Protein AF-0000000078757275 (afdb_homodimer)

I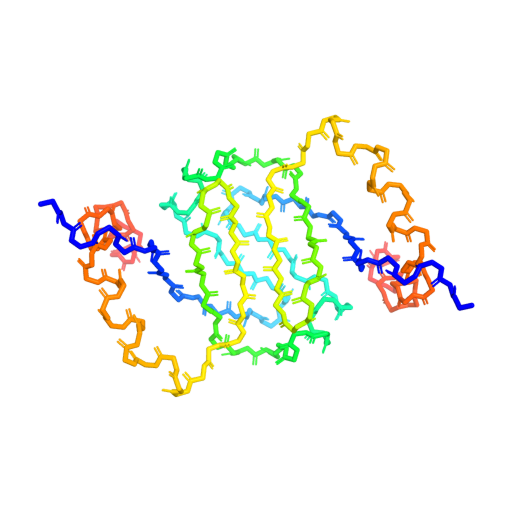nterPro domains:
  IPR007159 SpoVT-AbrB domain [PF04014] (14-54)
  IPR007159 SpoVT-AbrB domain [SM00966] (11-54)
  IPR037914 SpoVT-AbrB domain superfamily [SSF89447] (9-53)

Secondary structure (DSSP, 8-state):
-------EEEEE--TTSEEE--HHHHHHHT--TT-EEEEEEETTEEEEEE--GGGHHHHHHHHHHHHHHHHHHHHHHHT-/-------EEEEE--TTSEEE--HHHHHHHT--TT-EEEEEEETTEEEEEE--GGGHHHHHHHHHHHHHHHHHHHHHHHT-

Nearest PDB structures (foldseek):
  1yfb-assembly1_A  TM=8.140E-01  e=8.785E-03  Bacillus subtilis
  2ro4-assembly1_B  TM=7.642E-01  e=1.069E-02  Bacillus subtilis
  1z0r-assembly1_B  TM=8.756E-01  e=2.499E-02  Bacillus subtilis
  2mrn-assembly1_B  TM=7.573E-01  e=1.198E-01  Escherichia coli K-12
  1ub4-assembly1_C-2  TM=6.586E-01  e=1.123E-01  Escherichia coli

Solvent-accessible surface area (backbone atoms only — not comparable to full-atom values): 8794 Å² total; per-residue (Å²): 123,74,74,84,52,53,43,39,50,79,42,46,30,35,90,81,37,30,32,63,55,52,66,64,57,26,59,56,33,67,55,50,69,67,35,47,30,34,40,33,43,56,82,48,30,36,38,36,34,59,58,48,80,85,42,46,68,60,47,57,59,18,30,64,63,32,47,78,68,55,55,66,67,58,57,60,59,75,72,99,123,74,77,81,50,54,43,41,52,78,42,46,31,34,90,82,36,30,33,64,57,52,67,66,57,26,60,56,32,66,54,51,69,67,35,47,30,34,40,32,45,55,83,50,30,37,38,36,33,60,59,50,79,86,42,47,69,60,48,58,58,17,30,64,63,32,48,78,65,54,54,67,68,59,59,60,58,75,74,99

pLDDT: mean 81.1, std 21.13, range [32.47, 97.62]

Radius of gyration: 16.13 Å; Cα contacts (8 Å, |Δi|>4): 268; chains: 2; bounding box: 34×52×42 Å

Structure (mmCIF, N/CA/C/O backbone):
data_AF-0000000078757275-model_v1
#
loop_
_entity.id
_entity.type
_entity.pdbx_description
1 polymer 'SpoVT/AbrB domain-containing protein'
#
loop_
_atom_site.group_PDB
_atom_site.id
_atom_site.type_symbol
_atom_site.label_atom_id
_atom_site.label_alt_id
_atom_site.label_comp_id
_atom_site.label_asym_id
_atom_site.label_entity_id
_atom_site.label_seq_id
_atom_site.pdbx_PDB_ins_code
_atom_site.Cartn_x
_atom_site.Cartn_y
_atom_site.Cartn_z
_atom_site.occupancy
_atom_site.B_iso_or_equiv
_atom_site.auth_seq_id
_atom_site.auth_comp_id
_atom_site.auth_asym_id
_atom_site.auth_atom_id
_atom_site.pdbx_PDB_model_num
ATOM 1 N N . MET A 1 1 ? -9.336 16.281 21.469 1 38.66 1 MET A N 1
ATOM 2 C CA . MET A 1 1 ? -8.359 15.438 20.797 1 38.66 1 MET A CA 1
ATOM 3 C C . MET A 1 1 ? -8.766 15.203 19.344 1 38.66 1 MET A C 1
ATOM 5 O O . MET A 1 1 ? -9.945 14.992 19.047 1 38.66 1 MET A O 1
ATOM 9 N N . PRO A 1 2 ? -8.055 15.695 18.359 1 45.19 2 PRO A N 1
ATOM 10 C CA . PRO A 1 2 ? -8.594 15.602 17 1 45.19 2 PRO A CA 1
ATOM 11 C C . PRO A 1 2 ? -9.188 14.227 16.703 1 45.19 2 PRO A C 1
ATOM 13 O O . PRO A 1 2 ? -8.773 13.227 17.281 1 45.19 2 PRO A O 1
ATOM 16 N N . ILE A 1 3 ? -10.414 14.18 16.328 1 48.97 3 ILE A N 1
ATOM 17 C CA . ILE A 1 3 ? -11.031 12.891 16.047 1 48.97 3 ILE A CA 1
ATOM 18 C C . ILE A 1 3 ? -9.992 11.938 15.461 1 48.97 3 ILE A C 1
ATOM 20 O O . ILE A 1 3 ? -9.328 12.258 14.469 1 48.97 3 ILE A O 1
ATOM 24 N N . LEU A 1 4 ? -9.227 11.219 16.266 1 56.88 4 LEU A N 1
ATOM 25 C CA . LEU A 1 4 ? -8.172 10.227 16.141 1 56.88 4 LEU A CA 1
ATOM 26 C C . LEU A 1 4 ? -8.32 9.445 14.836 1 56.88 4 LEU A C 1
ATOM 28 O O . LEU A 1 4 ? -8.859 8.336 14.828 1 56.88 4 LEU A O 1
ATOM 32 N N . SER A 1 5 ? -8.75 10.148 13.805 1 70.44 5 SER A N 1
ATOM 33 C CA . SER A 1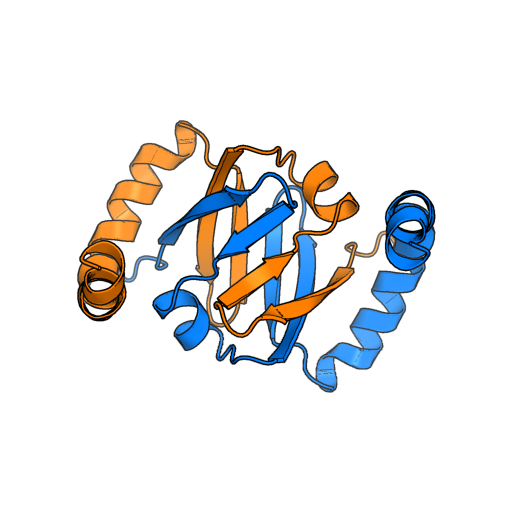 5 ? -9.039 9.391 12.594 1 70.44 5 SER A CA 1
ATOM 34 C C . SER A 1 5 ? -7.758 8.875 11.945 1 70.44 5 SER A C 1
ATOM 36 O O . SER A 1 5 ? -6.668 9.375 12.234 1 70.44 5 SER A O 1
ATOM 38 N N . MET A 1 6 ? -7.785 7.695 11.344 1 82.25 6 MET A N 1
ATOM 39 C CA . MET A 1 6 ? -6.691 7.074 10.602 1 82.25 6 MET A CA 1
ATOM 40 C C . MET A 1 6 ? -6.309 7.914 9.391 1 82.25 6 MET A C 1
ATOM 42 O O . MET A 1 6 ? -7.145 8.172 8.516 1 82.25 6 MET A O 1
ATOM 46 N N . PRO A 1 7 ? -5.07 8.547 9.453 1 87.94 7 PRO A N 1
ATOM 47 C CA . PRO A 1 7 ? -4.676 9.336 8.281 1 87.94 7 PRO A CA 1
ATOM 48 C C . PRO A 1 7 ? -4.875 8.578 6.969 1 87.94 7 PRO A C 1
ATOM 50 O O . PRO A 1 7 ? -4.625 7.375 6.902 1 87.94 7 PRO A O 1
ATOM 53 N N . ALA A 1 8 ? -5.543 9.305 6.078 1 91.44 8 ALA A N 1
ATOM 54 C CA . ALA A 1 8 ? -5.781 8.711 4.766 1 91.44 8 ALA A CA 1
ATOM 55 C C . ALA A 1 8 ? -5.422 9.695 3.648 1 91.44 8 ALA A C 1
ATOM 57 O O . ALA A 1 8 ? -5.605 10.906 3.795 1 91.44 8 ALA A O 1
ATOM 58 N N . THR A 1 9 ? -4.891 9.211 2.535 1 91.38 9 THR A N 1
ATOM 59 C CA . THR A 1 9 ? -4.559 10 1.358 1 91.38 9 THR A CA 1
ATOM 60 C C . THR A 1 9 ? -4.789 9.203 0.081 1 91.38 9 THR A C 1
ATOM 62 O O . THR A 1 9 ? -4.832 7.969 0.114 1 91.38 9 THR A O 1
ATOM 65 N N . LEU A 1 10 ? -4.926 9.961 -1.051 1 93.06 10 LEU A N 1
ATOM 66 C CA . LEU A 1 10 ? -5.16 9.305 -2.336 1 93.06 10 LEU A CA 1
ATOM 67 C C . LEU A 1 10 ? -3.93 9.422 -3.23 1 93.06 10 LEU A C 1
ATOM 69 O O . LEU A 1 10 ? -3.225 10.43 -3.203 1 93.06 10 LEU A O 1
ATOM 73 N N . THR A 1 11 ? -3.695 8.398 -3.895 1 93.56 11 THR A N 1
ATOM 74 C CA . THR A 1 11 ? -2.727 8.352 -4.984 1 93.56 11 THR A CA 1
ATOM 75 C C . THR A 1 11 ? -3.311 7.637 -6.199 1 93.56 11 THR A C 1
ATOM 77 O O . THR A 1 11 ? -4.516 7.387 -6.258 1 93.56 11 THR A O 1
ATOM 80 N N . HIS A 1 12 ? -2.521 7.473 -7.266 1 97.25 12 HIS A N 1
ATOM 81 C CA . HIS A 1 12 ? -2.963 6.766 -8.461 1 97.25 12 HIS A CA 1
ATOM 82 C C . HIS A 1 12 ? -1.91 5.766 -8.93 1 97.25 12 HIS A C 1
ATOM 84 O O . HIS A 1 12 ? -0.71 6.004 -8.781 1 97.25 12 HIS A O 1
ATOM 90 N N . ILE A 1 13 ? -2.438 4.773 -9.508 1 97.31 13 ILE A N 1
ATOM 91 C CA . ILE A 1 13 ? -1.513 3.816 -10.102 1 97.31 13 ILE A CA 1
ATOM 92 C C . ILE A 1 13 ? -1.103 4.293 -11.492 1 97.31 13 ILE A C 1
ATOM 94 O O . ILE A 1 13 ? -1.951 4.684 -12.297 1 97.31 13 ILE A O 1
ATOM 98 N N . SER A 1 14 ? 0.168 4.32 -11.68 1 97.06 14 SER A N 1
ATOM 99 C CA . SER A 1 14 ? 0.696 4.754 -12.969 1 97.06 14 SER A CA 1
ATOM 100 C C . SER A 1 14 ? 0.618 3.633 -14 1 97.06 14 SER A C 1
ATOM 102 O O . SER A 1 14 ? 0.319 2.486 -13.656 1 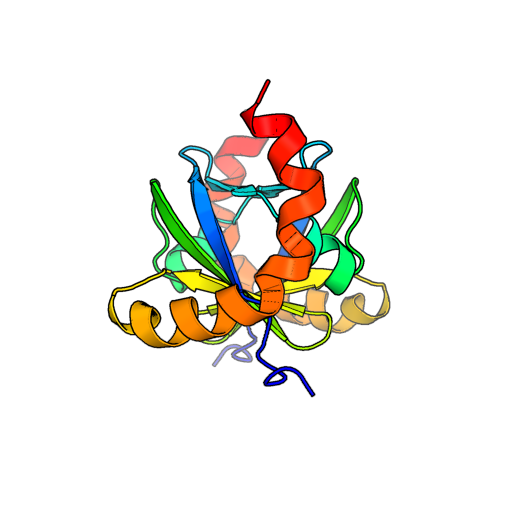97.06 14 SER A O 1
ATOM 104 N N . SER A 1 15 ? 0.899 3.973 -15.266 1 96.56 15 SER A N 1
ATOM 105 C CA . SER A 1 15 ? 0.921 2.99 -16.344 1 96.56 15 SER A CA 1
ATOM 106 C C . SER A 1 15 ? 2.025 1.96 -16.141 1 96.56 15 SER A C 1
ATOM 108 O O . SER A 1 15 ? 1.996 0.879 -16.719 1 96.56 15 SER A O 1
ATOM 110 N N . LYS A 1 16 ? 3.033 2.27 -15.32 1 96.25 16 LYS A N 1
ATOM 111 C CA . LYS A 1 16 ? 4.121 1.349 -15 1 96.25 16 LYS A CA 1
ATOM 112 C C . LYS A 1 16 ? 3.838 0.597 -13.703 1 96.25 16 LYS A C 1
ATOM 114 O O . LYS A 1 16 ? 4.754 0.041 -13.086 1 96.25 16 LYS A O 1
ATOM 119 N N . ALA A 1 17 ? 2.666 0.713 -13.172 1 96.75 17 ALA A N 1
ATOM 120 C CA . ALA A 1 17 ? 2.201 0.012 -11.977 1 96.75 17 ALA A CA 1
ATOM 121 C C . ALA A 1 17 ? 2.877 0.558 -10.727 1 96.75 17 ALA A C 1
ATOM 123 O O . ALA A 1 17 ? 3.088 -0.175 -9.75 1 96.75 17 ALA A O 1
ATOM 124 N N . GLN A 1 18 ? 3.264 1.771 -10.797 1 96.56 18 GLN A N 1
ATOM 125 C CA . GLN A 1 18 ? 3.908 2.412 -9.648 1 96.56 18 GLN A CA 1
ATOM 126 C C . GLN A 1 18 ? 2.941 3.346 -8.93 1 96.56 18 G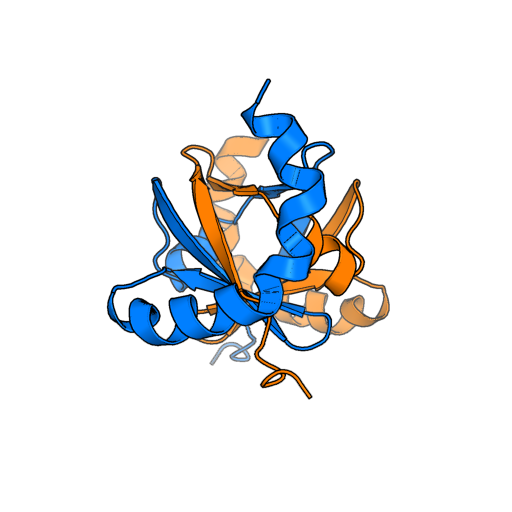LN A C 1
ATOM 128 O O . GLN A 1 18 ? 2.025 3.896 -9.539 1 96.56 18 GLN A O 1
ATOM 133 N N . ILE A 1 19 ? 3.137 3.451 -7.664 1 96.88 19 ILE A N 1
ATOM 134 C CA . ILE A 1 19 ? 2.438 4.449 -6.859 1 96.88 19 ILE A CA 1
ATOM 135 C C 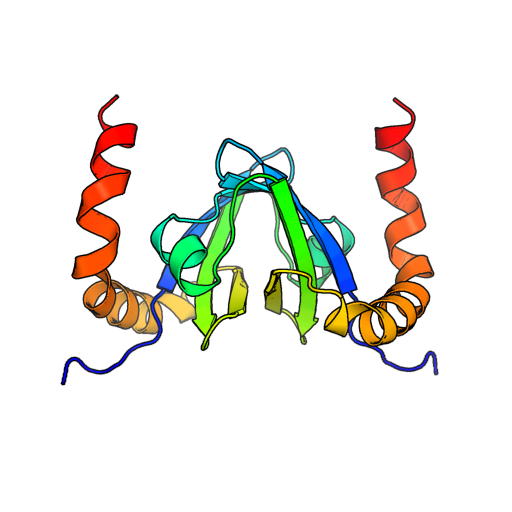. ILE A 1 19 ? 3.441 5.227 -6.016 1 96.88 19 ILE A C 1
ATOM 137 O O . ILE A 1 19 ? 4.5 4.707 -5.66 1 96.88 19 ILE A O 1
ATOM 141 N N . THR A 1 20 ? 3.143 6.41 -5.797 1 96.56 20 THR A N 1
ATOM 142 C CA . THR A 1 20 ? 3.928 7.211 -4.863 1 96.56 20 THR A CA 1
ATOM 143 C C . THR A 1 20 ? 3.439 7 -3.432 1 96.56 20 THR A C 1
ATOM 145 O O . THR A 1 20 ? 2.234 6.965 -3.18 1 96.56 20 THR A O 1
ATOM 148 N N . VAL A 1 21 ? 4.348 6.828 -2.564 1 96.38 21 VAL A N 1
ATOM 149 C CA . VAL A 1 21 ? 4.035 6.77 -1.142 1 96.38 21 VAL A CA 1
ATOM 150 C C . VAL A 1 21 ? 4.176 8.156 -0.525 1 96.38 21 VAL A C 1
ATOM 152 O O . VAL A 1 21 ? 5.289 8.664 -0.368 1 96.38 21 VAL A O 1
ATOM 155 N N . PRO A 1 22 ? 3.107 8.711 -0.121 1 93.81 22 PRO A N 1
ATOM 156 C CA . PRO A 1 22 ? 3.164 10.078 0.397 1 93.81 22 PRO A CA 1
ATOM 157 C C . PRO A 1 22 ? 4.098 10.219 1.596 1 93.81 22 PRO A C 1
ATOM 159 O O . PRO A 1 22 ? 4.27 9.266 2.365 1 93.81 22 PRO A O 1
ATOM 162 N N . SER A 1 23 ? 4.621 11.383 1.804 1 93.44 23 SER A N 1
ATOM 163 C CA . SER A 1 23 ? 5.625 11.633 2.832 1 93.44 23 SER A CA 1
ATOM 164 C C . SER A 1 23 ? 5.078 11.328 4.223 1 93.44 23 SER A C 1
ATOM 166 O O . SER A 1 23 ? 5.758 10.688 5.035 1 93.44 23 SER A O 1
ATOM 168 N N . ALA A 1 24 ? 3.867 11.789 4.461 1 89.75 24 ALA A N 1
ATOM 169 C CA . ALA A 1 24 ? 3.271 11.531 5.77 1 89.75 24 ALA A CA 1
ATOM 170 C C . ALA A 1 24 ? 3.146 10.039 6.035 1 89.75 24 ALA A C 1
ATOM 172 O O . ALA A 1 24 ? 3.383 9.578 7.156 1 89.75 24 ALA A O 1
ATOM 173 N N . MET A 1 25 ? 2.785 9.328 5.051 1 93.31 25 MET A N 1
ATOM 174 C CA . MET A 1 25 ? 2.648 7.875 5.176 1 93.31 25 MET A CA 1
ATOM 175 C C . MET A 1 25 ? 4.004 7.219 5.414 1 93.31 25 MET A C 1
ATOM 177 O O . MET A 1 25 ? 4.117 6.289 6.211 1 93.31 25 MET A O 1
ATOM 181 N N . ARG A 1 26 ? 5.016 7.66 4.676 1 95.88 26 ARG A N 1
ATOM 182 C CA . ARG A 1 26 ? 6.363 7.125 4.844 1 95.88 26 ARG A CA 1
ATOM 183 C C . ARG A 1 26 ? 6.875 7.371 6.258 1 95.88 26 ARG A C 1
ATOM 185 O O . ARG A 1 26 ? 7.535 6.508 6.844 1 95.88 26 ARG A O 1
ATOM 192 N N . GLN A 1 27 ? 6.613 8.555 6.762 1 94 27 GLN A N 1
ATOM 193 C CA . GLN A 1 27 ? 7.023 8.875 8.125 1 94 27 GLN A CA 1
ATOM 194 C C . GLN A 1 27 ? 6.34 7.969 9.133 1 94 27 GLN A C 1
ATOM 196 O O . GLN A 1 27 ? 6.988 7.43 10.031 1 94 27 GLN A O 1
ATOM 201 N N . ILE A 1 28 ? 5.078 7.793 8.953 1 91 28 ILE A N 1
ATOM 202 C CA . ILE A 1 28 ? 4.301 6.965 9.867 1 91 28 ILE A CA 1
ATOM 203 C C . ILE A 1 28 ? 4.824 5.531 9.844 1 91 28 ILE A C 1
ATOM 205 O O . ILE A 1 28 ? 4.969 4.895 10.891 1 91 28 ILE A O 1
ATOM 209 N N . ALA A 1 29 ? 5.137 5.031 8.75 1 95.38 29 ALA A N 1
ATOM 210 C CA . ALA A 1 29 ? 5.555 3.641 8.57 1 95.38 29 ALA A CA 1
ATOM 211 C C . ALA A 1 29 ? 7.066 3.502 8.703 1 95.38 29 ALA A 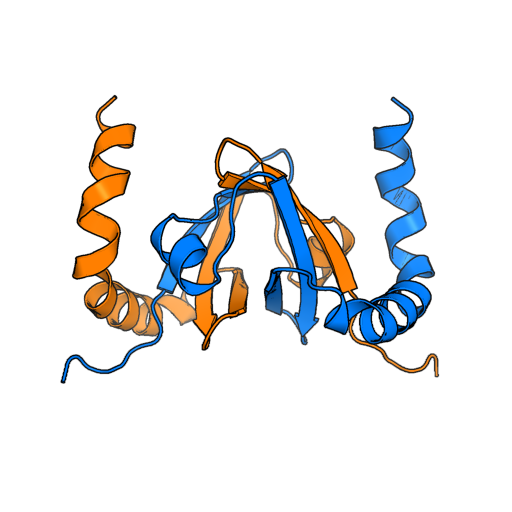C 1
ATOM 213 O O . ALA A 1 29 ? 7.605 2.398 8.586 1 95.38 29 ALA A O 1
ATOM 214 N N . ASP A 1 30 ? 7.777 4.633 8.844 1 96.62 30 ASP A N 1
ATOM 215 C CA . ASP A 1 30 ? 9.234 4.656 8.953 1 96.62 30 ASP A CA 1
ATOM 216 C C . ASP A 1 30 ? 9.891 4.051 7.719 1 96.62 30 ASP A C 1
ATOM 218 O O . ASP A 1 30 ? 10.742 3.17 7.832 1 96.62 30 ASP A O 1
ATOM 222 N N . MET A 1 31 ? 9.414 4.5 6.566 1 96.44 31 MET A N 1
ATOM 223 C CA . MET A 1 31 ? 9.93 4.023 5.285 1 96.44 31 MET A CA 1
ATOM 224 C C . MET A 1 31 ? 10.844 5.062 4.648 1 96.44 31 MET A C 1
ATOM 226 O O . MET A 1 31 ? 10.453 6.219 4.473 1 96.44 31 MET A O 1
ATOM 230 N N . HIS A 1 32 ? 12.062 4.617 4.266 1 97.19 32 HIS A N 1
ATOM 231 C CA . HIS A 1 32 ? 13.07 5.48 3.664 1 97.19 32 HIS A CA 1
ATOM 232 C C . HIS A 1 32 ? 13.477 4.977 2.281 1 97.19 32 HIS A C 1
ATOM 234 O O . HIS A 1 32 ? 13.172 3.836 1.921 1 97.19 32 HIS A O 1
ATOM 240 N N . ASP A 1 33 ? 14.117 5.832 1.633 1 97.25 33 ASP A N 1
ATOM 241 C CA . ASP A 1 33 ? 14.648 5.457 0.323 1 97.25 33 ASP A CA 1
ATOM 242 C C . ASP A 1 33 ? 15.492 4.188 0.411 1 97.25 33 ASP A C 1
ATOM 244 O O . ASP A 1 33 ? 16.312 4.051 1.312 1 97.25 33 ASP A O 1
ATOM 248 N N . GLY A 1 34 ? 15.148 3.264 -0.489 1 97.44 34 GLY A N 1
ATOM 249 C CA . GLY A 1 34 ? 15.961 2.059 -0.571 1 97.44 34 GLY A CA 1
ATOM 250 C C . GLY A 1 34 ? 15.445 0.933 0.306 1 97.44 34 GLY A C 1
ATOM 251 O O . GLY A 1 34 ? 15.859 -0.219 0.148 1 97.44 34 GLY A O 1
ATOM 252 N N . ASP A 1 35 ? 14.57 1.282 1.153 1 97.62 35 ASP A N 1
ATOM 253 C CA . ASP A 1 35 ? 14.047 0.257 2.051 1 97.62 35 ASP A CA 1
ATOM 254 C C . ASP A 1 35 ? 13.273 -0.808 1.276 1 97.62 35 ASP A C 1
ATOM 256 O O . ASP A 1 35 ? 12.586 -0.497 0.303 1 97.62 35 ASP A O 1
ATOM 260 N N . ALA A 1 36 ? 13.406 -2.045 1.795 1 97.19 36 ALA A N 1
ATOM 261 C CA . ALA A 1 36 ? 12.492 -3.096 1.348 1 97.19 36 ALA A CA 1
ATOM 262 C C . ALA A 1 36 ? 11.133 -2.957 2.016 1 97.19 36 ALA A C 1
ATOM 264 O O . ALA A 1 36 ? 11.039 -2.646 3.205 1 97.19 36 ALA A O 1
ATOM 265 N N . VAL A 1 37 ? 10.133 -3.148 1.217 1 96.38 37 VAL A N 1
ATOM 266 C CA . VAL A 1 37 ? 8.758 -3.043 1.687 1 96.38 37 VAL A CA 1
ATOM 267 C C . VAL A 1 37 ? 8.016 -4.348 1.413 1 96.38 37 VAL A C 1
ATOM 269 O O . VAL A 1 37 ? 8.094 -4.895 0.31 1 96.38 37 VAL A O 1
ATOM 272 N N . LEU A 1 38 ? 7.371 -4.855 2.412 1 95.31 38 LEU A N 1
ATOM 273 C CA . LEU A 1 38 ? 6.574 -6.074 2.32 1 95.31 38 LEU A CA 1
ATOM 274 C C . LEU A 1 38 ? 5.137 -5.754 1.931 1 95.31 38 LEU A C 1
ATOM 276 O O . LEU A 1 38 ? 4.496 -4.898 2.549 1 95.31 38 LEU A O 1
ATOM 280 N N . PHE A 1 39 ? 4.68 -6.387 0.786 1 93.44 39 PHE A N 1
ATOM 281 C CA . PHE A 1 39 ? 3.277 -6.383 0.381 1 93.44 39 PHE A CA 1
ATOM 282 C C . PHE A 1 39 ? 2.58 -7.66 0.827 1 93.44 39 PHE A C 1
ATOM 284 O O . PHE A 1 39 ? 3.01 -8.766 0.479 1 93.44 39 PHE A O 1
ATOM 291 N N . VAL A 1 40 ? 1.529 -7.438 1.559 1 92.12 40 VAL A N 1
ATOM 292 C CA . VAL A 1 40 ? 0.739 -8.586 1.995 1 92.12 40 VAL A CA 1
ATOM 293 C C . VAL A 1 40 ? -0.719 -8.391 1.581 1 92.12 40 VAL A C 1
ATOM 295 O O . VAL A 1 40 ? -1.311 -7.34 1.835 1 92.12 40 VAL A O 1
ATOM 298 N N . ALA A 1 41 ? -1.268 -9.383 0.912 1 92.69 41 ALA A N 1
ATOM 299 C CA . ALA A 1 41 ? -2.678 -9.312 0.538 1 92.69 41 ALA A CA 1
ATOM 300 C C . ALA A 1 41 ? -3.572 -9.781 1.679 1 92.69 41 ALA A C 1
ATOM 302 O O . ALA A 1 41 ? -3.32 -10.828 2.283 1 92.69 41 ALA A O 1
ATOM 303 N N . HIS A 1 42 ? -4.453 -9 2.084 1 90.25 42 HIS A N 1
ATOM 304 C CA . HIS A 1 42 ? -5.523 -9.312 3.025 1 90.25 42 HIS A CA 1
ATOM 305 C C . HIS A 1 42 ? -6.895 -9.102 2.393 1 90.25 42 HIS A C 1
ATOM 307 O O . HIS A 1 42 ? -7.406 -7.98 2.369 1 90.25 42 HIS A O 1
ATOM 313 N N . GLY A 1 43 ? -7.449 -10.242 2.021 1 88.75 43 GLY A N 1
ATOM 314 C CA . GLY A 1 43 ? -8.633 -10.078 1.198 1 88.75 43 GLY A CA 1
ATOM 315 C C . GLY A 1 43 ? -8.367 -9.312 -0.086 1 88.75 43 GLY A C 1
ATOM 316 O O . GLY A 1 43 ? -7.512 -9.711 -0.881 1 88.75 43 GLY A O 1
ATOM 317 N N . ASN A 1 44 ? -9.102 -8.172 -0.309 1 91.5 44 ASN A N 1
ATOM 318 C CA . ASN A 1 44 ? -8.922 -7.363 -1.51 1 91.5 44 ASN A CA 1
ATOM 319 C C . ASN A 1 44 ? -8.078 -6.121 -1.228 1 91.5 44 ASN A C 1
ATOM 321 O O . ASN A 1 44 ? -7.949 -5.246 -2.084 1 91.5 44 ASN A O 1
ATOM 325 N N . GLU A 1 45 ? -7.555 -6.082 -0.077 1 94.62 45 GLU A N 1
ATOM 326 C CA . GLU A 1 45 ? -6.699 -4.957 0.294 1 94.62 45 GLU A CA 1
ATOM 327 C C . GLU A 1 45 ? -5.238 -5.383 0.397 1 94.62 45 GLU A C 1
ATOM 329 O O . GLU A 1 45 ? -4.941 -6.566 0.565 1 94.62 45 GLU A O 1
ATOM 334 N N . LEU A 1 46 ? -4.379 -4.398 0.257 1 96.5 46 LEU A N 1
ATOM 335 C CA . LEU A 1 46 ? -2.943 -4.633 0.375 1 96.5 46 LEU A CA 1
ATOM 336 C C . LEU A 1 46 ? -2.377 -3.928 1.603 1 96.5 46 LEU A C 1
ATOM 338 O O . LEU A 1 46 ? -2.627 -2.738 1.811 1 96.5 46 LEU A O 1
ATOM 342 N N . VAL A 1 47 ? -1.657 -4.688 2.381 1 96.06 47 VAL A N 1
ATOM 343 C CA . VAL A 1 47 ? -0.995 -4.121 3.553 1 96.06 47 VAL A CA 1
ATOM 344 C C . VAL A 1 47 ? 0.5 -3.977 3.281 1 96.06 47 VAL A C 1
ATOM 346 O O . VAL A 1 47 ? 1.15 -4.922 2.83 1 96.06 47 VAL A O 1
ATOM 349 N N . LEU A 1 48 ? 1.035 -2.789 3.545 1 96.56 48 LEU A N 1
ATOM 350 C CA . LEU A 1 48 ? 2.443 -2.467 3.342 1 96.56 48 LEU A CA 1
ATOM 351 C C . LEU A 1 48 ? 3.133 -2.182 4.672 1 96.56 48 LEU A C 1
ATOM 353 O O . LEU A 1 48 ? 2.58 -1.485 5.527 1 96.56 48 LEU A O 1
ATOM 357 N N . ARG A 1 49 ? 4.293 -2.705 4.836 1 96.12 49 ARG A N 1
ATOM 358 C CA . ARG A 1 49 ? 5.148 -2.338 5.957 1 96.12 49 ARG A CA 1
ATOM 359 C C . ARG A 1 49 ? 6.621 -2.506 5.602 1 96.12 49 ARG A C 1
ATOM 361 O O . ARG A 1 49 ? 6.961 -3.246 4.676 1 96.12 49 ARG A O 1
ATOM 368 N N . LYS A 1 50 ? 7.344 -1.757 6.355 1 96.75 50 LYS A N 1
ATOM 369 C CA . LYS A 1 50 ? 8.781 -1.937 6.195 1 96.75 50 LYS A CA 1
ATOM 370 C C . LYS A 1 50 ? 9.195 -3.373 6.504 1 96.75 50 LYS A C 1
ATOM 372 O O . LYS A 1 50 ? 8.781 -3.939 7.516 1 96.75 50 LYS A O 1
ATOM 377 N N . TYR A 1 51 ? 9.969 -3.922 5.645 1 96.75 51 TYR A N 1
ATOM 378 C CA . TYR A 1 51 ? 10.5 -5.266 5.84 1 96.75 51 TYR A CA 1
ATOM 379 C C . TYR A 1 51 ? 11.648 -5.258 6.844 1 96.75 51 TYR A C 1
ATOM 381 O O . TYR A 1 51 ? 12.555 -4.426 6.754 1 96.75 51 TYR A O 1
ATOM 389 N N . THR A 1 52 ? 11.555 -6.129 7.809 1 96 52 THR A N 1
ATOM 390 C CA . THR A 1 52 ? 12.602 -6.305 8.812 1 96 52 THR A CA 1
ATOM 391 C C . THR A 1 52 ? 13.016 -7.77 8.914 1 96 52 THR A C 1
ATOM 393 O O . THR A 1 52 ? 12.312 -8.656 8.422 1 96 52 THR A O 1
ATOM 396 N N . PRO A 1 53 ? 14.094 -8.031 9.516 1 95.81 53 PRO A N 1
ATOM 397 C CA . PRO A 1 53 ? 14.547 -9.414 9.68 1 95.81 53 PRO A CA 1
ATOM 398 C C . PRO A 1 53 ? 13.523 -10.289 10.391 1 95.81 53 PRO A C 1
ATOM 400 O O . PRO A 1 53 ? 13.477 -11.5 10.164 1 95.81 53 PRO A O 1
ATOM 403 N N . GLU A 1 54 ? 12.742 -9.688 11.234 1 95.19 54 GLU A N 1
ATOM 404 C CA . GLU A 1 54 ? 11.719 -10.445 11.953 1 95.19 54 GLU A CA 1
ATOM 405 C C . GLU A 1 54 ? 10.672 -11 11 1 95.19 54 GLU A C 1
ATOM 407 O O . GLU A 1 54 ? 9.938 -11.93 11.344 1 95.19 54 GLU A O 1
ATOM 412 N N . ASP A 1 55 ? 10.633 -10.43 9.828 1 94.69 55 ASP A N 1
ATOM 413 C CA . ASP A 1 55 ? 9.648 -10.852 8.836 1 94.69 55 ASP A CA 1
ATOM 414 C C . ASP A 1 55 ? 10.133 -12.094 8.078 1 94.69 55 ASP A C 1
ATOM 416 O O . ASP A 1 55 ? 9.359 -12.727 7.363 1 94.69 55 ASP A O 1
ATOM 420 N N . ASP A 1 56 ? 11.352 -12.406 8.242 1 93.94 56 ASP A N 1
ATOM 421 C CA . ASP A 1 56 ? 12.008 -13.367 7.359 1 93.94 56 ASP A CA 1
ATOM 422 C C . ASP A 1 56 ? 11.273 -14.703 7.355 1 93.94 56 ASP A C 1
ATOM 424 O O . ASP A 1 56 ? 10.922 -15.227 6.297 1 93.94 56 ASP A O 1
ATOM 428 N N . ALA A 1 57 ? 11.031 -15.281 8.5 1 89.56 57 ALA A N 1
ATOM 429 C CA . ALA A 1 57 ? 10.414 -16.609 8.594 1 89.56 57 ALA A CA 1
ATOM 430 C C . ALA A 1 57 ? 9.016 -16.594 7.977 1 89.56 57 ALA A C 1
ATOM 432 O O . ALA A 1 57 ? 8.68 -17.469 7.18 1 89.56 57 ALA A O 1
ATOM 433 N N . TRP A 1 58 ? 8.273 -15.617 8.344 1 88.12 58 TRP A N 1
ATOM 434 C CA . TRP A 1 58 ? 6.902 -15.516 7.844 1 88.12 58 TRP A CA 1
ATOM 435 C C . TRP A 1 58 ? 6.891 -15.273 6.336 1 88.12 58 TRP A C 1
ATOM 437 O O . TRP A 1 58 ? 6.113 -15.898 5.609 1 88.12 58 TRP A O 1
ATOM 447 N N . TYR A 1 59 ? 7.797 -14.43 5.855 1 90.44 59 TYR A N 1
ATOM 448 C CA . TYR A 1 59 ? 7.844 -14.07 4.445 1 90.44 59 TYR A CA 1
ATOM 449 C C . TYR A 1 59 ? 8.227 -15.266 3.582 1 90.44 59 TYR A C 1
ATOM 451 O O . TYR A 1 59 ? 7.617 -15.5 2.533 1 90.44 59 TYR A O 1
ATOM 459 N N . LYS A 1 60 ? 9.156 -16.031 3.975 1 87.62 60 LYS A N 1
ATOM 460 C CA . LYS A 1 60 ? 9.602 -17.219 3.242 1 87.62 60 LYS A CA 1
ATOM 461 C C . LYS A 1 60 ? 8.477 -18.234 3.125 1 87.62 60 LYS A C 1
ATOM 463 O O . LYS A 1 60 ? 8.297 -18.859 2.074 1 87.62 60 LYS A O 1
ATOM 468 N N . TYR A 1 61 ? 7.73 -18.375 4.227 1 83.44 61 TYR A N 1
ATOM 469 C CA . TYR A 1 61 ? 6.602 -19.297 4.211 1 83.44 61 TYR A CA 1
ATOM 470 C C . TYR A 1 61 ? 5.48 -18.781 3.324 1 83.44 61 TYR A C 1
ATOM 472 O O . TYR A 1 61 ? 4.879 -19.547 2.562 1 83.44 61 TYR A O 1
ATOM 480 N N . ALA A 1 62 ? 5.203 -17.516 3.301 1 83.69 62 ALA A N 1
ATOM 481 C CA . ALA A 1 62 ? 4.121 -16.906 2.531 1 83.69 62 ALA A CA 1
ATOM 482 C C . ALA A 1 62 ? 4.445 -16.891 1.04 1 83.69 62 ALA A C 1
ATOM 484 O O . ALA A 1 62 ? 3.559 -17.078 0.204 1 83.69 62 ALA A O 1
ATOM 485 N N . GLU A 1 63 ? 5.645 -16.562 0.674 1 78.25 63 GLU A N 1
ATOM 486 C CA . GLU A 1 63 ? 6.086 -16.484 -0.716 1 78.25 63 GLU A CA 1
ATOM 487 C C . GLU A 1 63 ? 6.02 -17.844 -1.393 1 78.25 63 GLU A C 1
ATOM 489 O O . GLU A 1 63 ? 5.723 -17.938 -2.586 1 78.25 63 GLU A O 1
ATOM 494 N N . THR A 1 64 ? 6.367 -18.859 -0.748 1 71.12 64 THR A N 1
ATOM 495 C CA . THR A 1 64 ? 6.32 -20.219 -1.284 1 71.12 64 THR A CA 1
ATOM 496 C C . THR A 1 64 ? 4.895 -20.594 -1.668 1 71.12 64 THR A C 1
ATOM 498 O O . THR A 1 64 ? 4.676 -21.266 -2.682 1 71.12 64 THR A O 1
ATOM 501 N N . GLY A 1 65 ? 4.047 -20.141 -0.942 1 60.84 65 GLY A N 1
ATOM 502 C CA . GLY A 1 65 ? 2.664 -20.453 -1.273 1 60.84 65 GLY A CA 1
ATOM 503 C C . GLY A 1 65 ? 2.154 -19.688 -2.482 1 60.84 65 GLY A C 1
ATOM 504 O O . GLY A 1 65 ? 1.223 -20.141 -3.156 1 60.84 65 GLY A O 1
ATOM 505 N N . PHE A 1 66 ? 2.699 -18.5 -2.752 1 58.72 66 PHE A N 1
ATOM 506 C CA . PHE A 1 66 ? 2.256 -17.641 -3.846 1 58.72 66 PHE A CA 1
ATOM 507 C C . PHE A 1 66 ? 3.092 -17.891 -5.098 1 58.72 66 PHE A C 1
ATOM 509 O O . PHE A 1 66 ? 2.697 -17.484 -6.195 1 58.72 66 PHE A O 1
ATOM 516 N N . ALA A 1 67 ? 4.359 -18.391 -5 1 54.72 67 ALA A N 1
ATOM 517 C CA . ALA A 1 67 ? 5.207 -18.703 -6.148 1 54.72 67 ALA A CA 1
ATOM 518 C C . ALA A 1 67 ? 4.375 -19.188 -7.332 1 54.72 67 ALA A C 1
ATOM 520 O O . ALA A 1 67 ? 4.707 -18.906 -8.484 1 54.72 67 ALA A O 1
ATOM 521 N N . GLU A 1 68 ? 3.49 -19.781 -7.148 1 50.88 68 GLU A N 1
ATOM 522 C CA . GLU A 1 68 ? 2.779 -20.266 -8.328 1 50.88 68 GLU A CA 1
ATOM 523 C C . GLU A 1 68 ? 2.17 -19.109 -9.117 1 50.88 68 GLU A C 1
ATOM 525 O O . GLU A 1 68 ? 2.076 -19.172 -10.344 1 50.88 68 GLU A O 1
ATOM 530 N N . TRP A 1 69 ? 1.933 -18 -8.422 1 49.38 69 TRP A N 1
ATOM 531 C CA . TRP A 1 69 ? 1.227 -16.938 -9.133 1 49.38 69 TRP A CA 1
ATOM 532 C C . TRP A 1 69 ? 2.209 -15.984 -9.805 1 49.38 69 TRP A C 1
ATOM 534 O O . TRP A 1 69 ? 1.98 -15.547 -10.938 1 49.38 69 TRP A O 1
ATOM 544 N N . ASP A 1 70 ? 3.297 -15.555 -9.094 1 50.59 70 ASP A N 1
ATOM 545 C CA . ASP A 1 70 ? 4.219 -14.516 -9.539 1 50.59 70 ASP A CA 1
ATOM 546 C C . ASP A 1 70 ? 5.059 -14.992 -10.727 1 50.59 70 ASP A C 1
ATOM 548 O O . ASP A 1 70 ? 5.625 -14.18 -11.453 1 50.59 70 ASP A O 1
ATOM 552 N N . ASN A 1 71 ? 5.398 -16.203 -10.734 1 43.03 71 ASN A N 1
ATOM 553 C CA . ASN A 1 71 ? 6.402 -16.641 -11.695 1 43.03 71 ASN A CA 1
ATOM 554 C C . ASN A 1 71 ? 6.012 -16.266 -13.125 1 43.03 71 ASN A C 1
ATOM 556 O O . ASN A 1 71 ? 6.879 -15.992 -13.961 1 43.03 71 ASN A O 1
ATOM 560 N N . GLU A 1 72 ? 4.902 -16.391 -13.352 1 42.38 72 GLU A N 1
ATOM 561 C CA . GLU A 1 72 ? 4.777 -16.422 -14.805 1 42.38 72 GLU A CA 1
ATOM 562 C C . GLU A 1 72 ? 5.105 -15.07 -15.422 1 42.38 72 GLU A C 1
ATOM 564 O O . GLU A 1 72 ? 5.816 -14.992 -16.422 1 42.38 72 GLU A O 1
ATOM 569 N N . GLU A 1 73 ? 4.461 -14 -15.086 1 43.56 73 GLU A N 1
ATOM 570 C CA . GLU A 1 73 ? 4.469 -12.828 -15.961 1 43.56 73 GLU A CA 1
ATOM 571 C C . GLU A 1 73 ? 5.656 -11.922 -15.664 1 43.56 73 GLU A C 1
ATOM 573 O O . GLU A 1 73 ? 6.164 -11.242 -16.562 1 43.56 73 GLU A O 1
ATOM 578 N N . ASP A 1 74 ? 6.137 -11.727 -14.461 1 43.88 74 ASP A N 1
ATOM 579 C CA . ASP A 1 74 ? 7.215 -10.789 -14.18 1 43.88 74 ASP A CA 1
ATOM 580 C C . ASP A 1 74 ? 8.547 -11.289 -14.727 1 43.88 74 ASP A C 1
ATOM 582 O O . ASP A 1 74 ? 9.484 -10.508 -14.906 1 43.88 74 ASP A O 1
ATOM 586 N N . GLU A 1 75 ? 8.805 -12.477 -14.852 1 41.38 75 GLU A N 1
ATOM 587 C CA . GLU A 1 75 ? 10.008 -13 -15.492 1 41.38 75 GLU A CA 1
ATOM 588 C C . GLU A 1 75 ? 10.219 -12.367 -16.859 1 41.38 75 GLU A C 1
ATOM 590 O O . GLU A 1 75 ? 11.336 -12.375 -17.391 1 41.38 75 GLU A O 1
ATOM 595 N N . VAL A 1 76 ? 9.18 -12.016 -17.484 1 43.34 76 VAL A N 1
ATOM 596 C CA . VAL A 1 76 ? 9.391 -11.5 -18.828 1 43.34 76 VAL A CA 1
ATOM 597 C C . VAL A 1 76 ? 10.125 -10.164 -18.766 1 43.34 76 VAL A C 1
ATOM 599 O O . VAL A 1 76 ? 10.867 -9.812 -19.688 1 43.34 76 VAL A O 1
ATOM 602 N N . TYR A 1 77 ? 9.891 -9.328 -17.812 1 42.31 77 TYR A N 1
ATOM 603 C CA . TYR A 1 77 ? 10.477 -7.996 -17.859 1 42.31 77 TYR A CA 1
ATOM 604 C C . TYR A 1 77 ? 11.906 -8.008 -17.328 1 42.31 77 TYR A C 1
ATOM 606 O O . TYR A 1 77 ? 12.727 -7.18 -17.719 1 42.31 77 TYR A O 1
ATOM 614 N N . ASN A 1 78 ? 12.305 -8.672 -16.375 1 40.16 78 ASN A N 1
ATOM 615 C CA . ASN A 1 78 ? 13.695 -8.711 -15.922 1 40.16 78 ASN A CA 1
ATOM 616 C C . ASN A 1 78 ? 14.617 -9.281 -17 1 40.16 78 ASN A C 1
ATOM 618 O O . ASN A 1 78 ? 15.844 -9.195 -16.875 1 40.16 78 ASN A O 1
ATOM 622 N N . SER A 1 79 ? 14.125 -10.094 -17.766 1 36.03 79 SER A N 1
ATOM 623 C CA . SER A 1 79 ? 15 -10.609 -18.812 1 36.03 79 SER A CA 1
ATOM 624 C C . SER A 1 79 ? 15.172 -9.602 -19.938 1 36.03 79 SER A C 1
ATOM 626 O O . SER A 1 79 ? 15.867 -9.867 -20.922 1 36.03 79 SER A O 1
ATOM 628 N N . LEU A 1 80 ? 14.43 -8.477 -19.859 1 32.47 80 LEU A N 1
ATOM 629 C CA . LEU A 1 80 ? 14.805 -7.586 -20.938 1 32.47 80 LEU A CA 1
ATOM 630 C C . LEU A 1 80 ? 15.953 -6.672 -20.531 1 32.47 80 LEU A C 1
ATOM 632 O O . LEU A 1 80 ? 16.062 -6.297 -19.359 1 32.47 80 LEU A O 1
ATOM 636 N N . MET B 1 1 ? -5.289 -28.484 0.882 1 38.38 1 MET B N 1
ATOM 637 C CA . MET B 1 1 ? -5.477 -27.078 0.491 1 38.38 1 MET B CA 1
ATOM 638 C C . MET B 1 1 ? -4.234 -26.266 0.803 1 38.38 1 MET B C 1
ATOM 640 O O . MET B 1 1 ? -3.637 -26.406 1.87 1 38.38 1 MET B O 1
ATOM 644 N N . PRO B 1 2 ? -3.484 -25.797 -0.162 1 44.97 2 PRO B N 1
ATOM 645 C CA . PRO B 1 2 ? -2.197 -25.188 0.197 1 44.97 2 PRO B CA 1
ATOM 646 C C . PRO B 1 2 ? -2.295 -24.266 1.399 1 44.97 2 PRO B C 1
ATOM 648 O O . PRO B 1 2 ? -3.359 -23.688 1.659 1 44.97 2 PRO B O 1
ATOM 651 N N . ILE B 1 3 ? -1.555 -24.516 2.41 1 48.62 3 ILE B N 1
ATOM 652 C CA . ILE B 1 3 ? -1.609 -23.641 3.58 1 48.62 3 ILE B CA 1
ATOM 653 C C . ILE B 1 3 ? -1.935 -22.219 3.145 1 48.62 3 ILE B C 1
ATOM 655 O O . ILE B 1 3 ? -1.218 -21.625 2.332 1 48.62 3 ILE B O 1
ATOM 659 N N . LEU B 1 4 ? -3.184 -21.859 2.895 1 56.59 4 LEU B N 1
ATOM 660 C CA . LEU B 1 4 ? -3.871 -20.672 2.424 1 56.59 4 LEU B CA 1
ATOM 661 C C . LEU B 1 4 ? -3.152 -19.406 2.893 1 56.59 4 LEU B C 1
ATOM 663 O O . LEU B 1 4 ? -3.475 -18.859 3.951 1 56.59 4 LEU B O 1
ATOM 667 N N . SER B 1 5 ? -1.865 -19.406 2.77 1 70.69 5 SER B N 1
ATOM 668 C CA . SER B 1 5 ? -1.127 -18.266 3.305 1 70.69 5 SER B CA 1
ATOM 669 C C . SER B 1 5 ? -1.412 -17 2.51 1 70.69 5 SER B C 1
ATOM 671 O O . SER B 1 5 ? -1.915 -17.062 1.386 1 70.69 5 SER B O 1
ATOM 673 N N . MET B 1 6 ? -1.438 -15.844 3.152 1 82.31 6 MET B N 1
ATOM 674 C CA . MET B 1 6 ? -1.627 -14.523 2.545 1 82.31 6 MET B CA 1
ATOM 675 C C . MET B 1 6 ? -0.487 -14.203 1.585 1 82.31 6 MET B C 1
ATOM 677 O O . MET B 1 6 ? 0.682 -14.227 1.972 1 82.31 6 MET B O 1
ATOM 681 N N . PRO B 1 7 ? -0.822 -14.148 0.244 1 88.19 7 PRO B N 1
ATOM 682 C CA . PRO B 1 7 ? 0.254 -13.797 -0.687 1 88.19 7 PRO B CA 1
ATOM 683 C C . PRO B 1 7 ? 1.062 -12.586 -0.227 1 88.19 7 PRO B C 1
ATOM 685 O O . PRO B 1 7 ? 0.496 -11.625 0.309 1 88.19 7 PRO B O 1
ATOM 688 N N . ALA B 1 8 ? 2.361 -12.82 -0.242 1 91.5 8 ALA B N 1
ATOM 689 C CA . ALA B 1 8 ? 3.256 -11.734 0.146 1 91.5 8 ALA B CA 1
ATOM 690 C C . ALA B 1 8 ? 4.391 -11.57 -0.862 1 91.5 8 ALA B C 1
ATOM 692 O O . ALA B 1 8 ? 4.867 -12.555 -1.434 1 91.5 8 ALA B O 1
ATOM 693 N N . THR B 1 9 ? 4.828 -10.344 -1.136 1 91.5 9 THR B N 1
ATOM 694 C CA . THR B 1 9 ? 5.938 -10.031 -2.027 1 91.5 9 THR B CA 1
ATOM 695 C C . THR B 1 9 ? 6.711 -8.812 -1.521 1 91.5 9 THR B C 1
ATOM 697 O O . THR B 1 9 ? 6.184 -8.023 -0.739 1 91.5 9 THR B O 1
ATOM 700 N N . LEU B 1 10 ? 7.969 -8.711 -2.002 1 93.19 10 LEU B N 1
ATOM 701 C CA . LEU B 1 10 ? 8.805 -7.59 -1.591 1 93.19 10 LEU B CA 1
ATOM 702 C C . LEU B 1 10 ? 9 -6.609 -2.74 1 93.19 10 LEU B C 1
ATOM 704 O O . LEU B 1 10 ? 9.078 -7.012 -3.902 1 93.19 10 LEU B O 1
ATOM 708 N N . THR B 1 11 ? 9.008 -5.422 -2.393 1 93.56 11 THR B N 1
ATOM 709 C CA . THR B 1 11 ? 9.406 -4.324 -3.268 1 93.56 11 THR B CA 1
ATOM 710 C C . THR B 1 11 ? 10.328 -3.354 -2.533 1 93.56 11 THR B C 1
ATOM 712 O O . THR B 1 11 ? 10.805 -3.654 -1.438 1 93.56 11 THR B O 1
ATOM 715 N N . HIS B 1 12 ? 10.742 -2.281 -3.199 1 97.31 12 HIS B N 1
ATOM 716 C CA . HIS B 1 12 ? 11.586 -1.266 -2.58 1 97.31 12 HIS B CA 1
ATOM 717 C C . HIS B 1 12 ? 11.062 0.137 -2.869 1 97.31 12 HIS B C 1
ATOM 719 O O . HIS B 1 12 ? 10.492 0.385 -3.938 1 97.31 12 HIS B O 1
ATOM 725 N N . ILE B 1 13 ? 11.336 0.933 -1.933 1 97.31 13 ILE B N 1
ATOM 726 C CA . ILE B 1 13 ? 10.984 2.33 -2.162 1 97.31 13 ILE B CA 1
ATOM 727 C C . ILE B 1 13 ? 12.102 3.02 -2.949 1 97.31 13 ILE B C 1
ATOM 729 O O . ILE B 1 13 ? 13.281 2.887 -2.615 1 97.31 13 ILE B O 1
ATOM 733 N N . SER B 1 14 ? 11.688 3.648 -3.988 1 97 14 SER B N 1
ATOM 734 C CA . SER B 1 14 ? 12.641 4.355 -4.832 1 97 14 SER B CA 1
ATOM 735 C C . SER B 1 14 ? 13.023 5.703 -4.23 1 97 14 SER B C 1
ATOM 737 O O . SER B 1 14 ? 12.414 6.148 -3.258 1 97 14 SER B O 1
ATOM 739 N N . SER B 1 15 ? 14.023 6.344 -4.828 1 96.56 15 SER B N 1
ATOM 740 C CA . SER B 1 15 ? 14.453 7.668 -4.391 1 96.56 15 SER B CA 1
ATOM 741 C C . SER B 1 15 ? 13.359 8.703 -4.613 1 96.56 15 SER B C 1
ATOM 743 O O . SER B 1 15 ? 13.391 9.789 -4.02 1 96.56 15 SER B O 1
ATOM 745 N N . LYS B 1 16 ? 12.391 8.445 -5.488 1 96.19 16 LYS B N 1
ATOM 746 C CA . LYS B 1 16 ? 11.266 9.336 -5.746 1 96.19 16 LYS B CA 1
ATOM 747 C C . LYS B 1 16 ? 10.055 8.945 -4.906 1 96.19 16 LYS B C 1
ATOM 749 O O . LYS B 1 16 ? 8.922 9.328 -5.215 1 96.19 16 LYS B O 1
ATOM 754 N N . ALA B 1 17 ? 10.227 8.055 -3.973 1 96.75 17 ALA B N 1
ATOM 755 C CA . ALA B 1 17 ? 9.195 7.609 -3.031 1 96.75 17 ALA B CA 1
ATOM 756 C C . ALA B 1 17 ? 8.133 6.77 -3.732 1 96.75 17 ALA B C 1
ATOM 758 O O . ALA B 1 17 ? 6.969 6.777 -3.332 1 96.75 17 ALA B O 1
ATOM 759 N N . GLN B 1 18 ? 8.523 6.148 -4.777 1 96.62 18 GLN B N 1
ATOM 760 C CA . GLN B 1 18 ? 7.602 5.301 -5.527 1 96.62 18 GLN B CA 1
ATOM 761 C C . GLN B 1 18 ? 7.859 3.822 -5.242 1 96.62 18 GLN B C 1
ATOM 763 O O . GLN B 1 18 ? 8.992 3.432 -4.941 1 96.62 18 GLN B O 1
ATOM 768 N N . ILE B 1 19 ? 6.828 3.066 -5.301 1 96.94 19 ILE B N 1
ATOM 769 C CA . ILE B 1 19 ? 6.93 1.611 -5.25 1 96.94 19 ILE B CA 1
ATOM 770 C C . ILE B 1 19 ? 6.137 0.996 -6.402 1 96.94 19 ILE B C 1
ATOM 772 O O . ILE B 1 19 ? 5.164 1.584 -6.879 1 96.94 19 ILE B O 1
ATOM 776 N N . THR B 1 20 ? 6.59 -0.056 -6.855 1 96.62 20 THR B N 1
ATOM 777 C CA . THR B 1 20 ? 5.836 -0.829 -7.84 1 96.62 20 THR B CA 1
ATOM 778 C C . THR B 1 20 ? 4.848 -1.763 -7.145 1 96.62 20 THR B C 1
ATOM 780 O O . THR B 1 20 ? 5.184 -2.404 -6.148 1 96.62 20 THR B O 1
ATOM 783 N N . VAL B 1 21 ? 3.678 -1.771 -7.633 1 96.38 21 VAL B N 1
ATOM 784 C CA . VAL B 1 21 ? 2.678 -2.727 -7.164 1 96.38 21 VAL B CA 1
ATOM 785 C C . VAL B 1 21 ? 2.713 -3.98 -8.031 1 96.38 21 VAL B C 1
ATOM 787 O O . VAL B 1 21 ? 2.311 -3.947 -9.195 1 96.38 21 VAL B O 1
ATOM 790 N N . PRO B 1 22 ? 3.098 -5.051 -7.469 1 93.88 22 PRO B N 1
ATOM 791 C CA . PRO B 1 22 ? 3.236 -6.27 -8.273 1 93.88 22 PRO B CA 1
ATOM 792 C C . PRO B 1 22 ? 1.931 -6.688 -8.945 1 93.88 22 PRO B C 1
ATOM 794 O O . PRO B 1 22 ? 0.849 -6.434 -8.406 1 93.88 22 PRO B O 1
ATOM 797 N N . SER B 1 23 ? 2.025 -7.398 -10.023 1 93.56 23 SER B N 1
ATOM 798 C CA . SER B 1 23 ? 0.87 -7.766 -10.836 1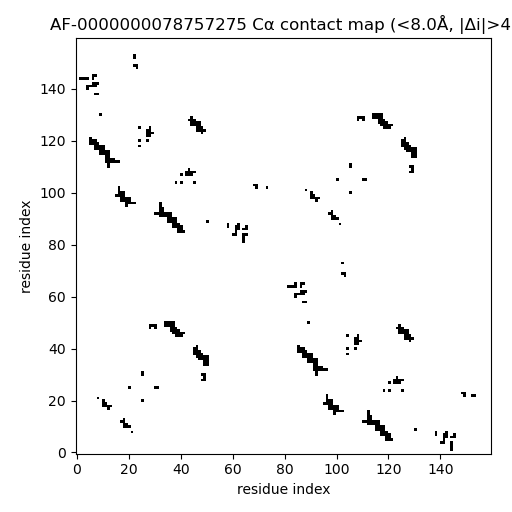 93.56 23 SER B CA 1
ATOM 799 C C . SER B 1 23 ? -0.112 -8.625 -10.047 1 93.56 23 SER B C 1
ATOM 801 O O . SER B 1 23 ? -1.322 -8.391 -10.086 1 93.56 23 SER B O 1
ATOM 803 N N . ALA B 1 24 ? 0.438 -9.586 -9.336 1 89.94 24 ALA B N 1
ATOM 804 C CA . ALA B 1 24 ? -0.434 -10.453 -8.547 1 89.94 24 ALA B CA 1
ATOM 805 C C . ALA B 1 24 ? -1.217 -9.648 -7.512 1 89.94 24 ALA B C 1
ATOM 807 O O . ALA B 1 24 ? -2.398 -9.914 -7.277 1 89.94 24 ALA B O 1
ATOM 808 N N . MET B 1 25 ? -0.575 -8.727 -6.926 1 93.31 25 MET B N 1
ATOM 809 C CA . MET B 1 25 ? -1.219 -7.871 -5.93 1 93.31 25 MET B CA 1
ATOM 810 C C . MET B 1 25 ? -2.289 -6.996 -6.57 1 93.31 25 MET B C 1
ATOM 812 O O . MET B 1 25 ? -3.363 -6.805 -6 1 93.31 25 MET B O 1
ATOM 816 N N . ARG B 1 26 ? -1.99 -6.426 -7.73 1 95.94 26 ARG B N 1
ATOM 817 C CA . ARG B 1 26 ? -2.951 -5.598 -8.453 1 95.94 26 ARG B CA 1
ATOM 818 C C . ARG B 1 26 ? -4.195 -6.398 -8.82 1 95.94 26 ARG B C 1
ATOM 820 O O . ARG B 1 26 ? -5.312 -5.891 -8.75 1 95.94 26 ARG B O 1
ATOM 827 N N . GLN B 1 27 ? -3.975 -7.613 -9.273 1 94.31 27 GLN B N 1
ATOM 828 C CA . GLN B 1 27 ? -5.094 -8.477 -9.617 1 94.31 27 GLN B CA 1
ATOM 829 C C . GLN B 1 27 ? -5.969 -8.766 -8.398 1 94.31 27 GLN B C 1
ATOM 831 O O . GLN B 1 27 ? -7.195 -8.664 -8.477 1 94.31 27 GLN B O 1
ATOM 836 N N . ILE B 1 28 ? -5.324 -9.07 -7.328 1 91.31 28 ILE B N 1
ATOM 837 C CA . ILE B 1 28 ? -6.043 -9.383 -6.102 1 91.31 28 ILE B CA 1
ATOM 838 C C . ILE B 1 28 ? -6.863 -8.172 -5.656 1 91.31 28 ILE B C 1
ATOM 840 O O . ILE B 1 28 ? -8.023 -8.312 -5.254 1 91.31 28 ILE B O 1
ATOM 844 N N . ALA B 1 29 ? -6.355 -7.043 -5.73 1 95.56 29 ALA B N 1
ATOM 845 C CA . ALA B 1 29 ? -6.984 -5.816 -5.246 1 95.56 29 ALA B CA 1
ATOM 846 C C . ALA B 1 29 ? -7.824 -5.16 -6.34 1 95.56 29 ALA B C 1
ATOM 848 O O . ALA B 1 29 ? -8.438 -4.117 -6.113 1 95.56 29 ALA B O 1
ATOM 849 N N . ASP B 1 30 ? -7.773 -5.715 -7.566 1 96.69 30 ASP B N 1
ATOM 850 C CA . ASP B 1 30 ? -8.5 -5.188 -8.719 1 96.69 30 ASP B CA 1
ATOM 851 C C . ASP B 1 30 ? -8.078 -3.754 -9.023 1 96.69 30 ASP B C 1
ATOM 853 O O . ASP B 1 30 ? -8.922 -2.867 -9.164 1 96.69 30 ASP B O 1
ATOM 857 N N . MET B 1 31 ? -6.777 -3.559 -9.055 1 96.5 31 MET B N 1
ATOM 858 C CA . MET B 1 31 ? -6.195 -2.248 -9.336 1 96.5 31 MET B CA 1
ATOM 859 C C . MET B 1 31 ? -5.672 -2.182 -10.766 1 96.5 31 MET B C 1
ATOM 861 O O . MET B 1 31 ? -4.871 -3.021 -11.172 1 96.5 31 MET B O 1
ATOM 865 N N . HIS B 1 32 ? -6.113 -1.134 -11.516 1 97.25 32 HIS B N 1
ATOM 866 C CA . HIS B 1 32 ? -5.734 -0.932 -12.914 1 97.25 32 HIS B CA 1
ATOM 867 C C . HIS B 1 32 ? -5.039 0.411 -13.102 1 97.25 32 HIS B C 1
ATOM 869 O O . HIS B 1 32 ? -5.094 1.274 -12.227 1 97.25 32 HIS B O 1
ATOM 875 N N . ASP B 1 33 ? -4.453 0.491 -14.195 1 97.25 33 ASP B N 1
ATOM 876 C CA . ASP B 1 33 ? -3.812 1.754 -14.555 1 97.25 33 ASP B CA 1
ATOM 877 C C . ASP B 1 33 ? -4.793 2.918 -14.445 1 97.25 33 ASP B C 1
ATOM 879 O O . ASP B 1 33 ? -5.938 2.82 -14.898 1 97.25 33 ASP B O 1
ATOM 883 N N . GLY B 1 34 ? -4.324 3.939 -13.734 1 97.38 34 GLY B N 1
ATOM 884 C CA . GLY B 1 34 ? -5.129 5.148 -13.664 1 97.38 34 GLY B CA 1
ATOM 885 C C . GLY B 1 34 ? -6.059 5.168 -12.461 1 97.38 34 GLY B C 1
ATOM 886 O O . GLY B 1 34 ? -6.602 6.219 -12.109 1 97.38 34 GLY B O 1
ATOM 887 N N . ASP B 1 35 ? -6.195 4.059 -11.875 1 97.62 35 ASP B N 1
ATOM 888 C CA . ASP B 1 35 ? -7.094 3.996 -10.727 1 97.62 35 ASP B CA 1
ATOM 889 C C . ASP B 1 35 ? -6.578 4.855 -9.57 1 97.62 35 ASP B C 1
ATOM 891 O O . ASP B 1 35 ? -5.371 4.934 -9.344 1 97.62 35 ASP B O 1
ATOM 895 N N . ALA B 1 36 ? -7.559 5.438 -8.859 1 97.25 36 ALA B N 1
ATOM 896 C CA . ALA B 1 36 ? -7.234 6.035 -7.566 1 97.25 36 ALA B CA 1
ATOM 897 C C . ALA B 1 36 ? -7.082 4.965 -6.488 1 97.25 36 ALA B C 1
ATOM 899 O O . ALA B 1 36 ? -7.852 4 -6.449 1 97.25 36 ALA B O 1
ATOM 900 N N . VAL B 1 37 ? -6.082 5.16 -5.695 1 96.38 37 VAL B N 1
ATOM 901 C CA . VAL B 1 37 ? -5.785 4.227 -4.613 1 96.38 37 VAL B CA 1
ATOM 902 C C . VAL B 1 37 ? -5.789 4.965 -3.277 1 96.38 37 VAL B C 1
ATOM 904 O O . VAL B 1 37 ? -5.18 6.031 -3.148 1 96.38 37 VAL B O 1
ATOM 907 N N . LEU B 1 38 ? -6.504 4.43 -2.348 1 95.25 38 LEU B N 1
ATOM 908 C CA . LEU B 1 38 ? -6.586 4.977 -0.998 1 95.25 38 LEU B CA 1
ATOM 909 C C . LEU B 1 38 ? -5.5 4.383 -0.103 1 95.25 38 LEU B C 1
ATOM 911 O O . LEU B 1 38 ? -5.352 3.162 -0.029 1 95.25 38 LEU B O 1
ATOM 915 N N . PHE B 1 39 ? -4.66 5.305 0.501 1 93.38 39 PHE B N 1
ATOM 916 C CA . PHE B 1 39 ? -3.709 4.953 1.55 1 93.38 39 PHE B CA 1
ATOM 917 C C . PHE B 1 39 ? -4.285 5.258 2.928 1 93.38 39 PHE B C 1
ATOM 919 O O . PHE B 1 39 ? -4.664 6.395 3.209 1 93.38 39 PHE B O 1
ATOM 926 N N . VAL B 1 40 ? -4.305 4.223 3.703 1 92 40 VAL B N 1
ATOM 927 C CA . VAL B 1 40 ? -4.777 4.406 5.07 1 92 40 VAL B CA 1
ATOM 928 C C . VAL B 1 40 ? -3.717 3.918 6.055 1 92 40 VAL B C 1
ATOM 930 O O . VAL B 1 40 ? -3.199 2.807 5.918 1 92 40 VAL B O 1
ATOM 933 N N . ALA B 1 41 ? -3.361 4.758 7 1 92.56 41 ALA B N 1
ATOM 934 C CA . ALA B 1 41 ? -2.402 4.344 8.023 1 92.56 41 ALA B CA 1
ATOM 935 C C . ALA B 1 41 ? -3.1 3.6 9.156 1 92.56 41 ALA B C 1
ATOM 937 O O . ALA B 1 41 ? -4.125 4.055 9.672 1 92.56 41 ALA B O 1
ATOM 938 N N . HIS B 1 42 ? -2.688 2.455 9.43 1 90.19 42 HIS B N 1
ATOM 939 C CA . HIS B 1 42 ? -3.082 1.651 10.586 1 90.19 42 HIS B CA 1
ATOM 940 C C . HIS B 1 42 ? -1.879 1.305 11.453 1 90.19 42 HIS B C 1
ATOM 942 O O . HIS B 1 42 ? -1.162 0.341 11.172 1 90.19 42 HIS B O 1
ATOM 948 N N . GLY B 1 43 ? -1.815 2.061 12.531 1 88.75 43 GLY B N 1
ATOM 949 C CA . GLY B 1 43 ? -0.564 1.935 13.266 1 88.75 43 GLY B CA 1
ATOM 950 C C . GLY B 1 43 ? 0.651 2.301 12.43 1 88.75 43 GLY B C 1
ATOM 951 O O . GLY B 1 43 ? 0.732 3.408 11.891 1 88.75 43 GLY B O 1
ATOM 952 N N . ASN B 1 44 ? 1.626 1.347 12.297 1 91.25 44 ASN B N 1
ATOM 953 C CA . ASN B 1 44 ? 2.832 1.595 11.508 1 91.25 44 ASN B CA 1
ATOM 954 C C . ASN B 1 44 ? 2.754 0.937 10.133 1 91.25 44 ASN B C 1
ATOM 956 O O . ASN B 1 44 ? 3.748 0.89 9.406 1 91.25 44 ASN B O 1
ATOM 960 N N . GLU B 1 45 ? 1.622 0.452 9.836 1 94.5 45 GLU B N 1
ATOM 961 C CA . GLU B 1 45 ? 1.421 -0.173 8.531 1 94.5 45 GLU B CA 1
ATOM 962 C C . GLU B 1 45 ? 0.509 0.674 7.648 1 94.5 45 GLU B C 1
ATOM 964 O O . GLU B 1 45 ? -0.255 1.502 8.148 1 94.5 45 GLU B O 1
ATOM 969 N N . LEU B 1 46 ? 0.654 0.464 6.371 1 96.38 46 LEU B N 1
ATOM 970 C CA . LEU B 1 46 ? -0.182 1.156 5.395 1 96.38 46 LEU B CA 1
ATOM 971 C C . LEU B 1 46 ? -1.107 0.178 4.68 1 96.38 46 LEU B C 1
ATOM 973 O O . LEU B 1 46 ? -0.66 -0.862 4.191 1 96.38 46 LEU B O 1
ATOM 977 N N . VAL B 1 47 ? -2.361 0.524 4.664 1 96 47 VAL B N 1
ATOM 978 C CA . VAL B 1 47 ? -3.344 -0.286 3.953 1 96 47 VAL B CA 1
ATOM 979 C C . VAL B 1 47 ? -3.746 0.41 2.656 1 96 47 VAL B C 1
ATOM 981 O O . VAL B 1 47 ? -4.09 1.594 2.66 1 96 47 VAL B O 1
ATOM 984 N N . LEU B 1 48 ? -3.689 -0.328 1.56 1 96.56 48 LEU B N 1
ATOM 985 C CA . LEU B 1 48 ? -4.027 0.172 0.231 1 96.56 48 LEU B CA 1
ATOM 986 C C . LEU B 1 48 ? -5.266 -0.529 -0.316 1 96.56 48 LEU B C 1
ATOM 988 O O . LEU B 1 48 ? -5.395 -1.749 -0.198 1 96.56 48 LEU B O 1
ATOM 992 N N . ARG B 1 49 ? -6.129 0.218 -0.9 1 96.12 49 ARG B N 1
ATOM 993 C CA . ARG B 1 49 ? -7.246 -0.344 -1.652 1 96.12 49 ARG B CA 1
ATOM 994 C C . ARG B 1 49 ? -7.695 0.606 -2.756 1 96.12 49 ARG B C 1
ATOM 996 O O . ARG B 1 49 ? -7.43 1.808 -2.695 1 96.12 49 ARG B O 1
ATOM 1003 N N . LYS B 1 50 ? -8.305 -0.049 -3.674 1 96.75 50 LYS B N 1
ATOM 1004 C CA . LYS B 1 50 ? -8.906 0.778 -4.719 1 96.75 50 LYS B CA 1
ATOM 1005 C C . LYS B 1 50 ? -9.938 1.74 -4.137 1 96.75 50 LYS B C 1
ATOM 1007 O O . LYS B 1 50 ? -10.781 1.341 -3.334 1 96.75 50 LYS B O 1
ATOM 1012 N N . TYR B 1 51 ? -9.844 2.949 -4.527 1 96.81 51 TYR B N 1
ATOM 1013 C CA . TYR B 1 51 ? -10.797 3.967 -4.109 1 96.81 51 TYR B CA 1
ATOM 1014 C C . TYR B 1 51 ? -12.102 3.836 -4.887 1 96.81 51 TYR B C 1
ATOM 1016 O O . TYR B 1 51 ? -12.094 3.709 -6.113 1 96.81 51 TYR B O 1
ATOM 1024 N N . THR B 1 52 ? -13.18 3.814 -4.168 1 96.06 52 THR B N 1
ATOM 1025 C CA . THR B 1 52 ? -14.516 3.779 -4.762 1 96.06 52 THR B CA 1
ATOM 1026 C C . THR B 1 52 ? -15.391 4.887 -4.184 1 96.06 52 THR B C 1
ATOM 1028 O O . THR B 1 52 ? -15.062 5.477 -3.152 1 96.06 52 THR B O 1
ATOM 1031 N N . PRO B 1 53 ? -16.469 5.168 -4.797 1 95.75 53 PRO B N 1
ATOM 1032 C CA . PRO B 1 53 ? -17.375 6.203 -4.297 1 95.75 53 PRO B CA 1
ATOM 1033 C C . PRO B 1 53 ? -17.844 5.934 -2.869 1 95.75 53 PRO B C 1
ATOM 1035 O O . PRO B 1 53 ? -18.156 6.871 -2.133 1 95.75 53 PRO B O 1
ATOM 1038 N N . GLU B 1 54 ? -17.906 4.688 -2.514 1 95.25 54 GLU B N 1
ATOM 1039 C CA . GLU B 1 54 ? -18.328 4.332 -1.163 1 95.25 54 GLU B CA 1
ATOM 1040 C C . GLU B 1 54 ? -17.344 4.84 -0.12 1 95.25 54 GLU B C 1
ATOM 1042 O O . GLU B 1 54 ? -17.672 4.949 1.061 1 95.25 54 GLU B O 1
ATOM 1047 N N . ASP B 1 55 ? -16.172 5.145 -0.588 1 94.62 55 ASP B N 1
ATOM 1048 C CA . ASP B 1 55 ? -15.117 5.617 0.312 1 94.62 55 ASP B CA 1
ATOM 1049 C C . ASP B 1 55 ? -15.266 7.113 0.586 1 94.62 55 ASP B C 1
ATOM 1051 O O . ASP B 1 55 ? -14.609 7.648 1.483 1 94.62 55 ASP B O 1
ATOM 1055 N N . ASP B 1 56 ? -16.078 7.738 -0.157 1 93.75 56 ASP B N 1
ATOM 1056 C CA . ASP B 1 56 ? -16.078 9.195 -0.204 1 93.75 56 ASP B CA 1
ATOM 1057 C C . ASP B 1 56 ? -16.297 9.789 1.184 1 93.75 56 ASP B C 1
ATOM 1059 O O . ASP B 1 56 ? -15.531 10.641 1.637 1 93.75 56 ASP B O 1
ATOM 1063 N N . ALA B 1 57 ? -17.328 9.398 1.864 1 89.38 57 ALA B N 1
ATOM 1064 C CA . ALA B 1 57 ? -17.672 9.977 3.162 1 89.38 57 ALA B CA 1
ATOM 1065 C C . ALA B 1 57 ? -16.562 9.75 4.176 1 89.38 57 ALA B C 1
ATOM 1067 O O . ALA B 1 57 ? -16.141 10.68 4.867 1 89.38 57 ALA B O 1
ATOM 1068 N N . TRP B 1 58 ? -16.094 8.547 4.219 1 87.94 58 TRP B N 1
ATOM 1069 C CA . TRP B 1 58 ? -15.039 8.195 5.164 1 87.94 58 TRP B CA 1
ATOM 1070 C C . TRP B 1 58 ? -13.742 8.938 4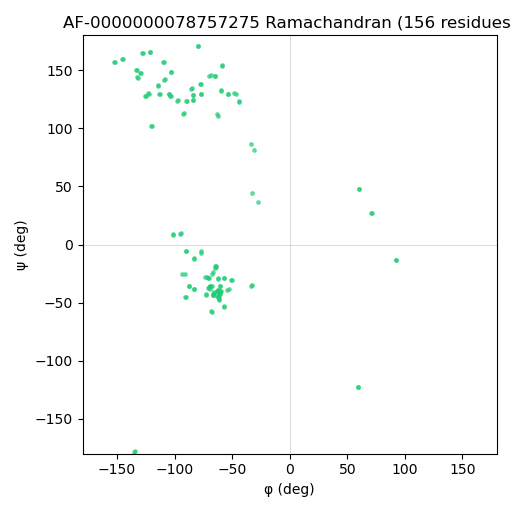.832 1 87.94 58 TRP B C 1
ATOM 1072 O O . TRP B 1 58 ? -13.078 9.461 5.727 1 87.94 58 TRP B O 1
ATOM 1082 N N . TYR B 1 59 ? -13.422 9.031 3.559 1 90.38 59 TYR B N 1
ATOM 1083 C CA . TYR B 1 59 ? -12.18 9.656 3.117 1 90.38 59 TYR B CA 1
ATOM 1084 C C . TYR B 1 59 ? -12.172 11.148 3.438 1 90.38 59 TYR B C 1
ATOM 1086 O O . TYR B 1 59 ? -11.172 11.68 3.918 1 90.38 59 TYR B O 1
ATOM 1094 N N . LYS B 1 60 ? -13.227 11.82 3.219 1 87.38 60 LYS B N 1
ATOM 1095 C CA . LYS B 1 60 ? -13.344 13.25 3.494 1 87.38 60 LYS B CA 1
ATOM 1096 C C . LYS B 1 60 ? -13.164 13.539 4.98 1 87.38 60 LYS B C 1
ATOM 1098 O O . LYS B 1 60 ? -12.516 14.516 5.355 1 87.38 60 LYS B O 1
ATOM 1103 N N . TYR B 1 61 ? -13.734 12.648 5.801 1 83.19 61 TYR B N 1
ATOM 1104 C CA . TYR B 1 61 ? -13.594 12.812 7.242 1 83.19 61 TYR B CA 1
ATOM 1105 C C . TYR B 1 61 ? -12.164 12.508 7.688 1 83.19 61 TYR B C 1
ATOM 1107 O O . TYR B 1 61 ? -11.609 13.227 8.523 1 83.19 61 TYR B O 1
ATOM 1115 N N . ALA B 1 62 ? -11.508 11.555 7.129 1 83.44 62 ALA B N 1
ATOM 1116 C CA . ALA B 1 62 ? -10.156 11.133 7.504 1 83.44 62 ALA B CA 1
ATOM 1117 C C . ALA B 1 62 ? -9.117 12.148 7.047 1 83.44 62 ALA B C 1
ATOM 1119 O O . ALA B 1 62 ? -8.125 12.383 7.742 1 83.44 62 ALA B O 1
ATOM 1120 N N . GLU B 1 63 ? -9.211 12.664 5.844 1 77.94 63 GLU B N 1
ATOM 1121 C CA . GLU B 1 63 ? -8.273 13.625 5.27 1 77.94 63 GLU B CA 1
ATOM 1122 C C . GLU B 1 63 ? -8.25 14.922 6.074 1 77.94 63 GLU B C 1
ATOM 1124 O O . GLU B 1 63 ? -7.203 15.562 6.188 1 77.94 63 GLU B O 1
ATOM 1129 N N . THR B 1 64 ? -9.32 15.359 6.512 1 70.25 64 THR B N 1
ATOM 1130 C CA . THR B 1 64 ? -9.414 16.578 7.305 1 70.25 64 THR B CA 1
ATOM 1131 C C . THR B 1 64 ? -8.602 16.453 8.586 1 70.25 64 THR B C 1
ATOM 1133 O O . THR B 1 64 ? -7.969 17.422 9.023 1 70.25 64 THR B O 1
ATOM 1136 N N . GLY B 1 65 ? -8.602 15.352 9.07 1 60.91 65 GLY B N 1
ATOM 1137 C CA . GLY B 1 65 ? -7.816 15.164 10.281 1 60.91 65 GLY B CA 1
ATOM 1138 C C . GLY B 1 65 ? -6.32 15.172 10.023 1 60.91 65 GLY B C 1
ATOM 1139 O O . GLY B 1 65 ? -5.535 15.477 10.922 1 60.91 65 GLY B O 1
ATOM 1140 N N . PHE B 1 66 ? -5.852 14.766 8.797 1 58.59 66 PHE B N 1
ATOM 1141 C CA . PHE B 1 66 ? -4.441 14.68 8.438 1 58.59 66 PHE B CA 1
ATOM 1142 C C . PHE B 1 66 ? -3.959 15.984 7.816 1 58.59 66 PHE B C 1
ATOM 1144 O O . PHE B 1 66 ? -2.756 16.25 7.766 1 58.59 66 PHE B O 1
ATOM 1151 N N . ALA B 1 67 ? -4.859 16.812 7.188 1 54.47 67 ALA B N 1
ATOM 1152 C CA . ALA B 1 67 ? -4.496 18.094 6.59 1 54.47 67 ALA B CA 1
ATOM 1153 C C . ALA B 1 67 ? -3.385 18.781 7.383 1 54.47 67 ALA B C 1
ATOM 1155 O O . ALA B 1 67 ? -2.52 19.438 6.809 1 54.47 67 ALA B O 1
ATOM 1156 N N . GLU B 1 68 ? -3.377 18.672 8.469 1 50.97 68 GLU B N 1
ATOM 1157 C CA . GLU B 1 68 ? -2.332 19.391 9.18 1 50.97 68 GLU B CA 1
ATOM 1158 C C . GLU B 1 68 ? -0.951 18.828 8.867 1 50.97 68 GLU B C 1
ATOM 1160 O O . GLU B 1 68 ? 0.038 19.562 8.836 1 50.97 68 GLU B O 1
ATOM 1165 N N . TRP B 1 69 ? -0.934 17.547 8.492 1 49.69 69 TRP B N 1
ATOM 1166 C CA . TRP B 1 69 ? 0.379 16.938 8.312 1 49.69 69 TRP B CA 1
ATOM 1167 C C . TRP B 1 69 ? 0.868 17.109 6.875 1 49.69 69 TRP B C 1
ATOM 1169 O O . TRP B 1 69 ? 2.051 17.375 6.645 1 49.69 69 TRP B O 1
ATOM 1179 N N . ASP B 1 70 ? -0.02 16.859 5.863 1 50.62 70 ASP B N 1
ATOM 1180 C CA . ASP B 1 70 ? 0.344 16.812 4.449 1 50.62 70 ASP B CA 1
ATOM 1181 C C . ASP B 1 70 ? 0.702 18.203 3.928 1 50.62 70 ASP B C 1
ATOM 1183 O O . ASP B 1 70 ? 1.405 18.344 2.924 1 50.62 70 ASP B O 1
ATOM 1187 N N . ASN B 1 71 ? 0.027 19.172 4.391 1 43.09 71 ASN B N 1
ATOM 1188 C CA . ASN B 1 71 ? 0.174 20.484 3.771 1 43.09 71 ASN B CA 1
ATOM 1189 C C . ASN B 1 71 ? 1.64 20.906 3.684 1 43.09 71 ASN B C 1
ATOM 1191 O O . ASN B 1 71 ? 2.033 21.609 2.758 1 43.09 71 ASN B O 1
ATOM 1195 N N . GLU B 1 72 ? 2.252 20.609 4.602 1 42.41 72 GLU B N 1
ATOM 1196 C CA . GLU B 1 72 ? 3.461 21.422 4.562 1 42.41 72 GLU B CA 1
ATOM 1197 C C . GLU B 1 72 ? 4.355 21.031 3.391 1 42.41 72 GLU B C 1
ATOM 1199 O O . GLU B 1 72 ? 4.887 21.891 2.688 1 42.41 72 GLU B O 1
ATOM 1204 N N . GLU B 1 73 ? 4.797 19.812 3.26 1 44.12 73 GLU B N 1
ATOM 1205 C CA . GLU B 1 73 ? 5.961 19.547 2.418 1 44.12 73 GLU B CA 1
ATOM 1206 C C . GLU B 1 73 ? 5.551 19.312 0.967 1 44.12 73 GLU B C 1
ATOM 1208 O O . GLU B 1 73 ? 6.32 19.594 0.047 1 44.12 73 GLU B O 1
ATOM 1213 N N . ASP B 1 74 ? 4.453 18.703 0.613 1 43.56 74 ASP B N 1
ATOM 1214 C CA . ASP B 1 74 ? 4.117 18.406 -0.777 1 43.56 74 ASP B CA 1
ATOM 1215 C C . ASP B 1 74 ? 3.785 19.688 -1.546 1 43.56 74 ASP B C 1
ATOM 1217 O O . ASP B 1 74 ? 3.785 19.688 -2.779 1 43.56 74 ASP B O 1
ATOM 1221 N N . GLU B 1 75 ? 3.312 20.688 -0.983 1 41.31 75 GLU B N 1
ATOM 1222 C CA . GLU B 1 75 ? 3.109 21.969 -1.655 1 41.31 75 GLU B CA 1
ATOM 1223 C C . GLU B 1 75 ? 4.375 22.406 -2.381 1 41.31 75 GLU B C 1
ATOM 1225 O O . GLU B 1 75 ? 4.312 23.25 -3.287 1 41.31 75 GLU B O 1
ATOM 1230 N N . VAL B 1 76 ? 5.48 22.047 -1.894 1 43.47 76 VAL B N 1
ATOM 1231 C CA . VAL B 1 76 ? 6.68 22.578 -2.533 1 43.47 76 VAL B CA 1
ATOM 1232 C C . VAL B 1 76 ? 6.844 21.969 -3.92 1 43.47 76 VAL B C 1
ATOM 1234 O O . VAL B 1 76 ? 7.43 22.578 -4.816 1 43.47 76 VAL B O 1
ATOM 1237 N N . TYR B 1 77 ? 6.504 20.734 -4.129 1 41.94 77 TYR B N 1
ATOM 1238 C CA . TYR B 1 77 ? 6.82 20.125 -5.41 1 41.94 77 TYR B CA 1
ATOM 1239 C C . TYR B 1 77 ? 5.766 20.469 -6.457 1 41.94 77 TYR B C 1
ATOM 1241 O O . TYR B 1 77 ? 6.078 20.594 -7.645 1 41.94 77 TYR B O 1
ATOM 1249 N N . ASN B 1 78 ? 4.555 20.547 -6.25 1 40 78 ASN B N 1
ATOM 1250 C CA . ASN B 1 78 ? 3.578 20.953 -7.258 1 40 78 ASN B CA 1
ATOM 1251 C C . ASN B 1 78 ? 3.822 22.375 -7.734 1 40 78 ASN B C 1
ATOM 1253 O O . ASN B 1 78 ? 3.209 22.828 -8.703 1 40 78 ASN B O 1
ATOM 1257 N N . SER B 1 79 ? 4.336 23.125 -6.926 1 36.56 79 SER B N 1
ATOM 1258 C CA . SER B 1 79 ? 4.613 24.484 -7.402 1 36.56 79 SER B CA 1
ATOM 1259 C C . SER B 1 79 ? 5.852 24.516 -8.289 1 36.56 79 SER B C 1
ATOM 1261 O O . SER B 1 79 ? 6.242 25.578 -8.781 1 36.56 79 SER B O 1
ATOM 1263 N N . LEU B 1 80 ? 6.539 23.375 -8.359 1 32.66 80 LEU B N 1
ATOM 1264 C CA . LEU B 1 80 ? 7.613 23.562 -9.328 1 32.66 80 LEU B CA 1
ATOM 1265 C C . LEU B 1 80 ? 7.137 23.234 -10.742 1 32.66 80 LEU B C 1
ATOM 1267 O O . LEU B 1 80 ? 6.305 22.344 -10.93 1 32.66 80 LEU B O 1
#

Sequence (160 aa):
MPILSMPATLTHISSKAQITVPSAMRQIADMHDGDAVLFVAHGNELVLRKYTPEDDAWYKYAETGFAEWDNEEDEVYNSLMPILSMPATLTHISSKAQITVPSAMRQIADMHDGDAVLFVAHGNELVLRKYTPEDDAWYKYAETGFAEWDNEEDEVYNSL

Organism: Turneriella parva (strain ATCC BAA-1111 / DSM 21527 / NCTC 11395 / H) (NCBI:txid869212)

Foldseek 3Di:
DPPPDDDDDDWDQDPVRDTDDDPVNCVVQVHDPPFDWDWDDDDPDTDIHTDDPVCVVVVVVVCVVCVVPPPPDPVVVVVD/DPVPDDDDDDWDQDPVRDTDDDPVNCVVQVHDPPFDWDWDDDPPDTDIHTDDPVCVVVCVVVVVVCVVPPPPDVVVVVVD